Protein AF-A0A9P6IS48-F1 (afdb_monomer)

Mean predicted aligned error: 17.57 Å

Sequence (152 aa):
MSNDSGKPPSQAFRDSSTLKVTNIPAVTDPKTGNPIILWKHIQAAFEKAKAICNGDSLVPFMIDENLEEVTPLRIAYHPGVVLDVIMETISTREAVNLPLTPYSGNQELTDHDNPWNHIMATLAMTDNTIDQSLVMYTRNASGNSPSSSSMV

Foldseek 3Di:
DDPPPPDADWAWEAEPVPRDIDTFGWDQDPVPRATKAFVVSVCVVAVQFDFKAQVPHTFDWDADPVRHHDPPTIGHGDPPGYIYTDGDDPPPPPVPPPPPDPPDDDDDDDDDDDPPVVPVVPPPDDDDDDDDDDDDDDDD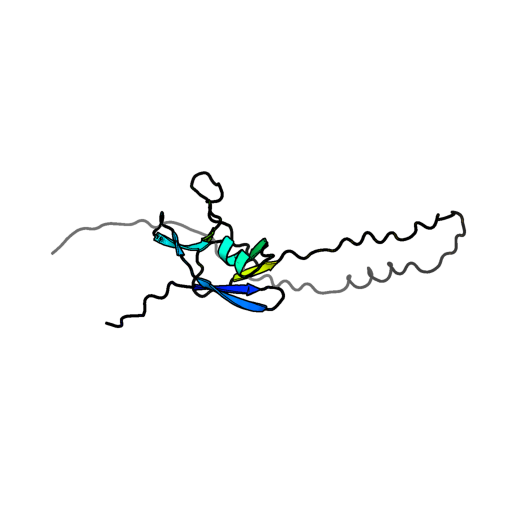DDDDDDDDDDDD

Nearest PDB structures (foldseek):
  8hrz-assembly1_M  TM=4.084E-01  e=4.634E+00  Homo sapiens
  6rqh-assembly1_N  TM=1.477E-01  e=9.021E+00  Saccharomyces cerevisiae

Organism: NCBI:txid1440133

Secondary structure (DSSP, 8-state):
------PPPEEEEEETTT--EEEEE-EE-TTT--EEEEHHHHHHHSTTEEEEEETTEE-PPPB-TTSPBPSSPEEE--TT-EEEEEE---------------------------GGGGSTTSSSS---------------------------

Radius of gyration: 30.66 Å; Cα contacts (8 Å, |Δi|>4): 157; chains: 1; bounding box: 86×50×75 Å

pLDDT: mean 74.91, std 24.35, range [32.81, 98.56]

Structure (mmCIF, N/CA/C/O backbone):
data_AF-A0A9P6IS48-F1
#
_entry.id   AF-A0A9P6IS48-F1
#
loop_
_atom_site.group_PDB
_atom_site.id
_atom_site.type_symbol
_atom_site.label_atom_id
_atom_site.label_alt_id
_atom_site.label_comp_id
_atom_site.label_asym_id
_atom_site.label_entity_id
_atom_site.label_seq_id
_atom_site.pdbx_PDB_ins_code
_atom_site.Cartn_x
_atom_site.Cartn_y
_atom_site.Cartn_z
_atom_site.occupancy
_atom_site.B_iso_or_equiv
_atom_site.auth_seq_id
_atom_site.auth_comp_id
_atom_site.auth_asym_id
_atom_site.auth_atom_id
_atom_site.pdbx_PDB_model_num
ATOM 1 N N . MET A 1 1 ? -12.684 -23.632 22.210 1.00 51.56 1 MET A N 1
ATOM 2 C CA . MET A 1 1 ? -12.731 -22.205 21.834 1.00 51.56 1 MET A CA 1
ATOM 3 C C . MET A 1 1 ? -11.295 -21.735 21.775 1.00 51.56 1 MET A C 1
ATOM 5 O O . MET A 1 1 ? -10.671 -21.594 22.817 1.00 51.56 1 MET A O 1
ATOM 9 N N . SER A 1 2 ? -10.720 -21.691 20.576 1.00 51.31 2 SER A N 1
ATOM 10 C CA . SER A 1 2 ? -9.305 -21.369 20.396 1.00 51.31 2 SER A CA 1
ATOM 11 C C . SER A 1 2 ? -9.102 -19.882 20.647 1.00 51.31 2 SER A C 1
ATOM 13 O O . SER A 1 2 ? -9.645 -19.056 19.919 1.00 51.31 2 SER A O 1
ATOM 15 N N . ASN A 1 3 ? -8.347 -19.562 21.695 1.00 47.16 3 ASN A N 1
ATOM 16 C CA . ASN A 1 3 ? -7.804 -18.231 21.923 1.00 47.16 3 ASN A CA 1
ATOM 17 C C . ASN A 1 3 ? -6.726 -17.999 20.864 1.00 47.16 3 ASN A C 1
ATOM 19 O O . ASN A 1 3 ? -5.548 -18.265 21.101 1.00 47.16 3 ASN A O 1
ATOM 23 N N . ASP A 1 4 ? -7.154 -17.592 19.672 1.00 63.34 4 ASP A N 1
ATOM 24 C CA . ASP A 1 4 ? -6.253 -17.085 18.650 1.00 63.34 4 ASP A CA 1
ATOM 25 C C . ASP A 1 4 ? -5.605 -15.824 19.224 1.00 63.34 4 ASP A C 1
ATOM 27 O O . ASP A 1 4 ? -6.277 -14.845 19.556 1.00 63.34 4 ASP A O 1
ATOM 31 N N . SER A 1 5 ? -4.307 -15.914 19.497 1.00 57.16 5 SER A N 1
ATOM 32 C CA . SER A 1 5 ? -3.507 -14.841 20.076 1.00 57.16 5 SER A CA 1
ATOM 33 C C . SER A 1 5 ? -3.707 -13.587 19.232 1.00 57.16 5 SER A C 1
ATOM 35 O O . SER A 1 5 ? -3.278 -13.589 18.081 1.00 57.16 5 SER A O 1
ATOM 37 N N . GLY A 1 6 ? -4.376 -12.571 19.797 1.00 75.19 6 GLY A N 1
ATOM 38 C CA . GLY A 1 6 ? -4.901 -11.360 19.147 1.00 75.19 6 GLY A CA 1
ATOM 39 C C . GLY A 1 6 ? -3.861 -10.474 18.465 1.00 75.19 6 GLY A C 1
ATOM 40 O O . GLY A 1 6 ? -3.682 -9.308 18.814 1.00 75.19 6 GLY A O 1
ATOM 41 N N . LYS A 1 7 ? -3.156 -11.031 17.487 1.00 78.31 7 LYS A N 1
ATOM 42 C CA . LYS A 1 7 ? -2.254 -10.317 16.610 1.00 78.31 7 LYS A CA 1
ATOM 43 C C . LYS A 1 7 ? -3.124 -9.530 15.632 1.00 78.31 7 LYS A C 1
ATOM 45 O O . LYS A 1 7 ? -4.008 -10.120 15.009 1.00 78.31 7 LYS A O 1
ATOM 50 N N . PRO A 1 8 ? -2.903 -8.215 15.488 1.00 84.69 8 PRO A N 1
ATOM 51 C CA . PRO A 1 8 ? -3.649 -7.442 14.512 1.00 84.69 8 PRO A CA 1
ATOM 52 C C . PRO A 1 8 ? -3.415 -8.016 13.105 1.00 84.69 8 PRO A C 1
ATOM 54 O O . PRO A 1 8 ? -2.310 -8.505 12.825 1.00 84.69 8 PRO A O 1
ATOM 57 N N . PRO A 1 9 ? -4.424 -7.958 12.217 1.00 94.38 9 PRO A N 1
ATOM 58 C CA . PRO A 1 9 ? -4.250 -8.373 10.833 1.00 94.38 9 PRO A CA 1
ATOM 59 C C . PRO A 1 9 ? -3.109 -7.583 10.184 1.00 94.38 9 PRO A C 1
ATOM 61 O O . PRO A 1 9 ? -2.825 -6.446 10.558 1.00 94.38 9 PRO A O 1
ATOM 64 N N . SER A 1 10 ? -2.437 -8.184 9.206 1.00 96.94 10 SER A N 1
ATOM 65 C CA . SER A 1 10 ? -1.352 -7.540 8.460 1.00 96.94 10 SER A CA 1
ATOM 66 C C . SER A 1 10 ? -1.599 -7.594 6.960 1.00 96.94 10 SER A C 1
ATOM 68 O O . SER A 1 10 ? -2.206 -8.542 6.459 1.00 96.94 10 SER A O 1
ATOM 70 N N . GLN A 1 11 ? -1.110 -6.579 6.252 1.00 98.12 11 GLN A N 1
ATOM 71 C CA . GLN A 1 11 ? -1.143 -6.469 4.797 1.00 98.12 11 GLN A CA 1
ATOM 72 C C . GLN A 1 11 ? 0.247 -6.730 4.228 1.00 98.12 11 GLN A C 1
ATOM 74 O O . GLN A 1 11 ? 1.225 -6.137 4.685 1.00 98.12 11 GLN A O 1
ATOM 79 N N . ALA A 1 12 ? 0.322 -7.584 3.212 1.00 98.38 12 ALA A N 1
ATOM 80 C CA . ALA A 1 12 ? 1.550 -7.813 2.469 1.00 98.38 12 ALA A CA 1
ATOM 81 C C . ALA A 1 12 ? 1.730 -6.737 1.391 1.00 98.38 12 ALA A C 1
ATOM 83 O O . ALA A 1 12 ? 0.814 -6.467 0.609 1.00 98.38 12 ALA A O 1
ATOM 84 N N . PHE A 1 13 ? 2.930 -6.168 1.339 1.00 98.50 13 PHE A N 1
ATOM 85 C CA . PHE A 1 13 ? 3.369 -5.217 0.325 1.00 98.50 13 PHE A CA 1
ATOM 86 C C . PHE A 1 13 ? 4.638 -5.726 -0.337 1.00 98.50 13 PHE A C 1
ATOM 88 O O . PHE A 1 13 ? 5.530 -6.212 0.355 1.00 98.50 13 PHE A O 1
ATOM 95 N N . ARG A 1 14 ? 4.741 -5.596 -1.654 1.00 98.50 14 ARG A N 1
ATOM 96 C CA . ARG A 1 14 ? 5.909 -5.983 -2.436 1.00 98.50 14 ARG A CA 1
ATOM 97 C C . ARG A 1 14 ? 6.573 -4.745 -3.014 1.00 98.50 14 ARG A C 1
ATOM 99 O O . ARG A 1 14 ? 5.918 -3.908 -3.622 1.00 98.50 14 ARG A O 1
ATOM 106 N N . ASP A 1 15 ? 7.880 -4.639 -2.837 1.00 96.56 15 ASP A N 1
ATOM 107 C CA . ASP A 1 15 ? 8.681 -3.671 -3.579 1.00 96.56 15 ASP A CA 1
ATOM 108 C C . ASP A 1 15 ? 8.717 -4.087 -5.056 1.00 96.56 15 ASP A C 1
ATOM 110 O O . ASP A 1 15 ? 9.219 -5.164 -5.383 1.00 96.56 15 ASP A O 1
ATOM 114 N N . SER A 1 16 ? 8.186 -3.246 -5.944 1.00 90.88 16 SER A N 1
ATOM 115 C CA . SER A 1 16 ? 8.133 -3.529 -7.386 1.00 90.88 16 SER A CA 1
ATOM 116 C C . SER A 1 16 ? 9.516 -3.687 -8.033 1.00 90.88 16 SER A C 1
ATOM 118 O O . SER A 1 16 ? 9.634 -4.350 -9.060 1.00 90.88 16 SER A O 1
ATOM 120 N N . SER A 1 17 ? 10.571 -3.131 -7.428 1.00 89.69 17 SER A N 1
ATOM 121 C CA . SER A 1 17 ? 11.942 -3.199 -7.941 1.00 89.69 17 SER A CA 1
ATOM 122 C C . SER A 1 17 ? 12.725 -4.410 -7.429 1.00 89.69 17 SER A C 1
ATOM 124 O O . SER A 1 17 ? 13.464 -5.033 -8.188 1.00 89.69 17 SER A O 1
ATOM 126 N N . THR A 1 18 ? 12.559 -4.771 -6.152 1.00 93.88 18 THR A N 1
ATOM 127 C CA . THR A 1 18 ? 13.323 -5.862 -5.514 1.00 93.88 18 THR A CA 1
ATOM 128 C C . THR A 1 18 ? 12.528 -7.153 -5.339 1.00 93.88 18 THR A C 1
ATOM 130 O O . THR A 1 18 ? 13.095 -8.175 -4.956 1.00 93.88 18 THR A O 1
ATOM 133 N N . LEU A 1 19 ? 11.214 -7.117 -5.579 1.00 94.06 19 LEU A N 1
ATOM 134 C CA . LEU A 1 19 ? 10.251 -8.194 -5.323 1.00 94.06 19 LEU A CA 1
ATOM 135 C C . LEU A 1 19 ? 10.187 -8.654 -3.856 1.00 94.06 19 LEU A C 1
ATOM 137 O O . LEU A 1 19 ? 9.515 -9.639 -3.537 1.00 94.06 19 LEU A O 1
ATOM 141 N N . LYS A 1 20 ? 10.842 -7.935 -2.937 1.00 97.12 20 LYS A N 1
ATOM 142 C CA . LYS A 1 20 ? 10.812 -8.234 -1.508 1.00 97.12 20 LYS A CA 1
ATOM 143 C C . LYS A 1 20 ? 9.434 -7.918 -0.939 1.00 97.12 20 LYS A C 1
ATOM 145 O O . LYS A 1 20 ? 8.920 -6.815 -1.117 1.00 97.12 20 LYS A O 1
ATOM 150 N N . VAL A 1 21 ? 8.875 -8.876 -0.201 1.00 98.12 21 VAL A N 1
ATOM 151 C CA . VAL A 1 21 ? 7.590 -8.724 0.487 1.00 98.12 21 VAL A CA 1
ATOM 152 C C . VAL A 1 21 ? 7.805 -8.318 1.947 1.00 98.12 21 VAL A C 1
ATOM 154 O O . VAL A 1 21 ? 8.558 -8.963 2.678 1.00 98.12 21 VAL A O 1
ATOM 157 N N . THR A 1 22 ? 7.102 -7.276 2.380 1.00 98.31 22 THR A N 1
ATOM 158 C CA . THR A 1 22 ? 7.066 -6.769 3.755 1.00 98.31 22 THR A CA 1
ATOM 159 C C . THR A 1 22 ? 5.624 -6.775 4.256 1.00 98.31 22 THR A C 1
ATOM 161 O O . THR A 1 22 ? 4.721 -6.288 3.579 1.00 98.31 22 THR A O 1
ATOM 164 N N . ASN A 1 23 ? 5.397 -7.313 5.456 1.00 98.19 23 ASN A N 1
ATOM 165 C CA . ASN A 1 23 ? 4.083 -7.293 6.097 1.00 98.19 23 ASN A CA 1
ATOM 166 C C . ASN A 1 23 ? 3.963 -6.078 7.017 1.00 98.19 23 ASN A C 1
ATOM 168 O O . ASN A 1 23 ? 4.758 -5.926 7.945 1.00 98.19 23 ASN A O 1
ATOM 172 N N . ILE A 1 24 ? 2.952 -5.246 6.785 1.00 98.12 24 ILE A N 1
ATOM 173 C CA . ILE A 1 24 ? 2.665 -4.058 7.592 1.00 98.12 24 ILE A CA 1
ATOM 174 C C . ILE A 1 24 ? 1.390 -4.308 8.407 1.00 98.12 24 ILE A C 1
ATOM 176 O O . ILE A 1 24 ? 0.382 -4.727 7.832 1.00 98.12 24 ILE A O 1
ATOM 180 N N . PRO A 1 25 ? 1.399 -4.074 9.733 1.00 97.50 25 PRO A N 1
ATOM 181 C CA . PRO A 1 25 ? 0.205 -4.218 10.559 1.00 97.50 25 PRO A CA 1
ATOM 182 C C . PRO A 1 25 ? -0.905 -3.259 10.127 1.00 97.50 25 PRO A C 1
ATOM 184 O O . PRO A 1 25 ? -0.666 -2.062 9.935 1.00 97.50 25 PRO A O 1
ATOM 187 N N . ALA A 1 26 ? -2.122 -3.783 10.033 1.00 97.56 26 ALA A N 1
ATOM 188 C CA . ALA A 1 26 ? -3.320 -2.977 9.925 1.00 97.56 26 ALA A CA 1
ATOM 189 C C . ALA A 1 26 ? -3.733 -2.445 11.295 1.00 97.56 26 ALA A C 1
ATOM 191 O O . ALA A 1 26 ? -3.515 -3.073 12.333 1.00 97.56 26 ALA A O 1
ATOM 192 N N . VAL A 1 27 ? -4.338 -1.264 11.278 1.00 96.81 27 VAL A N 1
ATOM 193 C CA . VAL A 1 27 ? -4.936 -0.633 12.453 1.00 96.81 27 VAL A CA 1
ATOM 194 C C . VAL A 1 27 ? -6.430 -0.485 12.220 1.00 96.81 27 VAL A C 1
ATOM 196 O O . VAL A 1 27 ? -6.874 -0.381 11.080 1.00 96.81 27 VAL A O 1
ATOM 199 N N . THR A 1 28 ? -7.218 -0.482 13.285 1.00 96.88 28 THR A N 1
ATOM 200 C CA . THR A 1 28 ? -8.658 -0.239 13.189 1.00 96.88 28 THR A CA 1
ATOM 201 C C . THR A 1 28 ? -8.911 1.255 13.003 1.00 96.88 28 THR A C 1
ATOM 203 O O . THR A 1 28 ? -8.445 2.059 13.813 1.00 96.88 28 THR A O 1
ATOM 206 N N . ASP A 1 29 ? -9.647 1.642 11.960 1.00 96.06 29 ASP A N 1
ATOM 207 C CA . ASP A 1 29 ? -10.116 3.019 11.811 1.00 96.06 29 ASP A CA 1
ATOM 208 C C . ASP A 1 29 ? -11.137 3.317 12.928 1.00 96.06 29 ASP A C 1
ATOM 210 O O . ASP A 1 29 ? -12.156 2.625 13.018 1.00 96.06 29 ASP A O 1
ATOM 214 N N . PRO A 1 30 ? -10.909 4.331 13.781 1.00 92.69 30 PRO A N 1
ATOM 215 C CA . PRO A 1 30 ? -11.798 4.629 14.902 1.00 92.69 30 PRO A CA 1
ATOM 216 C C . PRO A 1 30 ? -13.199 5.084 14.474 1.00 92.69 30 PRO A C 1
ATOM 218 O O . PRO A 1 30 ? -14.122 4.996 15.278 1.00 92.69 30 PRO A O 1
ATOM 221 N N . LYS A 1 31 ? -13.376 5.581 13.242 1.00 93.94 31 LYS A N 1
ATOM 222 C CA . LYS A 1 31 ? -14.684 6.029 12.744 1.00 93.94 31 LYS A CA 1
ATOM 223 C C . LYS A 1 31 ? -15.530 4.874 12.218 1.00 93.94 31 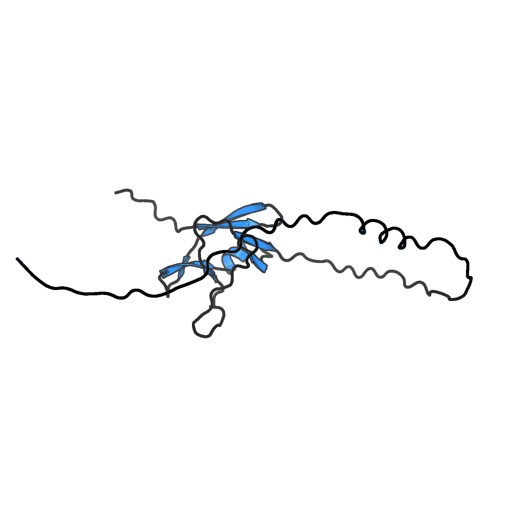LYS A C 1
ATOM 225 O O . LYS A 1 31 ? -16.732 4.847 12.451 1.00 93.94 31 LYS A O 1
ATOM 230 N N . THR A 1 32 ? -14.918 3.952 11.477 1.00 94.69 32 THR A N 1
ATOM 231 C CA . THR A 1 32 ? -15.655 2.907 10.742 1.00 94.69 32 THR A CA 1
ATOM 232 C C . THR A 1 32 ? -15.538 1.521 11.369 1.00 94.69 32 THR A C 1
ATOM 234 O O . THR A 1 32 ? -16.318 0.639 11.031 1.00 94.69 32 THR A O 1
ATOM 237 N N . GLY A 1 33 ? -14.560 1.303 12.253 1.00 95.62 33 GLY A N 1
ATOM 238 C CA . GLY A 1 33 ? -14.233 -0.019 12.789 1.00 95.62 33 GLY A CA 1
ATOM 239 C C . GLY A 1 33 ? -13.527 -0.940 11.787 1.00 95.62 33 GLY A C 1
ATOM 240 O O . GLY A 1 33 ? -13.172 -2.064 12.141 1.00 95.62 33 GLY A O 1
ATOM 241 N N . ASN A 1 34 ? -13.288 -0.483 10.554 1.00 96.19 34 ASN A N 1
ATOM 242 C CA . ASN A 1 34 ? -12.656 -1.286 9.514 1.00 96.19 34 ASN A CA 1
ATOM 243 C C . ASN A 1 34 ? -11.124 -1.262 9.633 1.00 96.19 34 ASN A C 1
ATOM 245 O O . ASN A 1 34 ? -10.552 -0.244 10.034 1.00 96.19 34 ASN A O 1
ATOM 249 N N . PRO A 1 35 ? -10.430 -2.351 9.260 1.00 97.50 35 PRO A N 1
ATOM 250 C CA . PRO A 1 35 ? -8.977 -2.355 9.180 1.00 97.50 35 PRO A CA 1
ATOM 251 C C . PRO A 1 35 ? -8.482 -1.454 8.039 1.00 97.50 35 PRO A C 1
ATOM 253 O O . PRO A 1 35 ? -8.996 -1.492 6.920 1.00 97.50 35 PRO A O 1
ATOM 256 N N . ILE A 1 36 ? -7.447 -0.670 8.325 1.00 98.25 36 ILE A N 1
ATOM 257 C CA . ILE A 1 36 ? -6.799 0.274 7.408 1.00 98.25 36 ILE A CA 1
ATOM 258 C C . ILE A 1 36 ? -5.276 0.159 7.512 1.00 98.25 36 ILE A C 1
ATOM 260 O O . ILE A 1 36 ? -4.736 -0.264 8.540 1.00 98.25 36 ILE A O 1
ATOM 264 N N . ILE A 1 37 ? -4.569 0.593 6.468 1.00 98.44 37 ILE A N 1
ATOM 265 C CA . ILE A 1 37 ? -3.110 0.745 6.490 1.00 98.44 37 ILE A CA 1
ATOM 266 C C . ILE A 1 37 ? -2.761 2.229 6.459 1.00 98.44 37 ILE A C 1
ATOM 268 O O . ILE A 1 37 ? -3.151 2.952 5.543 1.00 98.44 37 ILE A O 1
ATOM 272 N N . LEU A 1 38 ? -2.003 2.687 7.456 1.00 98.31 38 LEU A N 1
ATOM 273 C CA . LEU A 1 38 ? -1.522 4.066 7.499 1.00 98.31 38 LEU A CA 1
ATOM 274 C C . LEU A 1 38 ? -0.370 4.258 6.512 1.00 98.31 38 LEU A C 1
ATOM 276 O O . LEU A 1 38 ? 0.625 3.532 6.568 1.00 98.31 38 LEU A O 1
ATOM 280 N N . TRP A 1 39 ? -0.461 5.297 5.682 1.00 98.31 39 TRP A N 1
ATOM 281 C CA . TRP A 1 39 ? 0.556 5.613 4.679 1.00 98.31 39 TRP A CA 1
ATOM 282 C C . TRP A 1 39 ? 1.943 5.812 5.295 1.00 98.31 39 TRP A C 1
ATOM 284 O O . TRP A 1 39 ? 2.928 5.273 4.802 1.00 98.31 39 TRP A O 1
ATOM 294 N N . LYS A 1 40 ? 2.019 6.468 6.459 1.00 98.25 40 LYS A N 1
ATOM 295 C CA . LYS A 1 40 ? 3.281 6.657 7.193 1.00 98.25 40 LYS A CA 1
ATOM 296 C C . LYS A 1 40 ? 4.003 5.340 7.530 1.00 98.25 40 LYS A C 1
ATOM 298 O O . LYS A 1 40 ? 5.225 5.322 7.607 1.00 98.25 40 LYS A O 1
ATOM 303 N N . HIS A 1 41 ? 3.271 4.241 7.755 1.00 98.38 41 HIS A N 1
ATOM 304 C CA . HIS A 1 41 ? 3.884 2.934 8.029 1.00 98.38 41 HIS A CA 1
ATOM 305 C C . HIS A 1 41 ? 4.432 2.303 6.748 1.00 98.38 41 HIS A C 1
ATOM 307 O O . HIS A 1 41 ? 5.482 1.668 6.787 1.00 98.38 41 HIS A O 1
ATOM 313 N N . ILE A 1 42 ? 3.752 2.520 5.617 1.00 98.31 42 ILE A N 1
ATOM 314 C CA . ILE A 1 42 ? 4.263 2.150 4.295 1.00 98.31 42 ILE A CA 1
ATOM 315 C C . ILE A 1 42 ? 5.546 2.931 4.018 1.00 98.31 42 ILE A C 1
ATOM 317 O O . ILE A 1 42 ? 6.568 2.313 3.754 1.00 98.31 42 ILE A O 1
ATOM 321 N N . GLN A 1 43 ? 5.547 4.254 4.179 1.00 97.88 43 GLN A N 1
ATOM 322 C CA . GLN A 1 43 ? 6.746 5.072 3.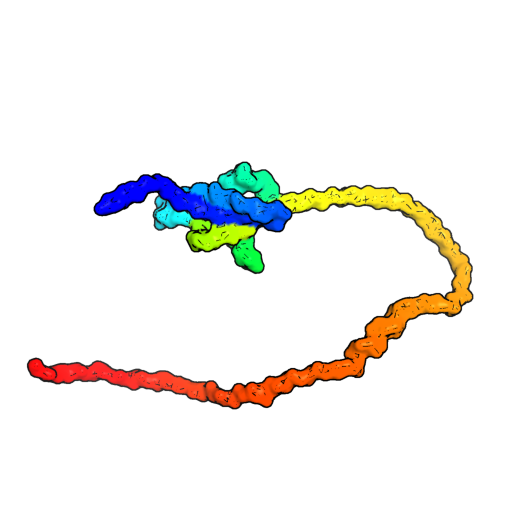964 1.00 97.88 43 GLN A CA 1
ATOM 323 C C . GLN A 1 43 ? 7.911 4.686 4.889 1.00 97.88 43 GLN A C 1
ATOM 325 O O . GLN A 1 43 ? 9.059 4.697 4.465 1.00 97.88 43 GLN A O 1
ATOM 330 N N . ALA A 1 44 ? 7.637 4.283 6.134 1.00 97.88 44 ALA A N 1
ATOM 331 C CA . ALA A 1 44 ? 8.677 3.789 7.038 1.00 97.88 44 ALA A CA 1
ATOM 332 C C . ALA A 1 44 ? 9.301 2.458 6.571 1.00 97.88 44 ALA A C 1
ATOM 334 O O . ALA A 1 44 ? 10.483 2.217 6.806 1.00 97.88 44 ALA A O 1
ATOM 335 N N . ALA A 1 45 ? 8.521 1.591 5.920 1.00 97.81 45 ALA A N 1
ATOM 336 C CA . ALA A 1 45 ? 9.005 0.333 5.348 1.00 97.81 45 ALA A CA 1
ATOM 337 C C . ALA A 1 45 ? 9.621 0.506 3.947 1.00 97.81 45 ALA A C 1
ATOM 339 O O . ALA A 1 45 ? 10.449 -0.303 3.527 1.00 97.81 45 ALA A O 1
ATOM 340 N N . PHE A 1 46 ? 9.210 1.554 3.236 1.00 96.94 46 PHE A N 1
ATOM 341 C CA . PHE A 1 46 ? 9.536 1.848 1.850 1.00 96.94 46 PHE A CA 1
ATOM 342 C C . PHE A 1 46 ? 9.804 3.357 1.726 1.00 96.94 46 PHE A C 1
ATOM 344 O O . PHE A 1 46 ? 8.916 4.128 1.372 1.00 96.94 46 PHE A O 1
ATOM 351 N N . GLU A 1 47 ? 11.037 3.781 2.022 1.00 94.00 47 GLU A N 1
ATOM 352 C CA . GLU A 1 47 ? 11.422 5.199 2.196 1.00 94.00 47 GLU A CA 1
ATOM 353 C C . GLU A 1 47 ? 11.010 6.117 1.032 1.00 94.00 47 GLU A C 1
ATOM 355 O O . GLU A 1 47 ? 10.705 7.290 1.229 1.00 94.00 47 GLU A O 1
ATOM 360 N N . LYS A 1 48 ? 10.962 5.573 -0.187 1.00 94.62 48 LYS A N 1
ATOM 361 C CA . LYS A 1 48 ? 10.630 6.303 -1.418 1.00 94.62 48 LYS A CA 1
ATOM 362 C C . LYS A 1 48 ? 9.271 5.918 -1.993 1.00 94.62 48 LYS A C 1
ATOM 364 O O . LYS A 1 48 ? 9.047 6.097 -3.187 1.00 94.62 48 LYS A O 1
ATOM 369 N N . ALA A 1 49 ? 8.381 5.348 -1.182 1.00 96.94 49 ALA A N 1
ATOM 370 C CA . ALA A 1 49 ? 7.050 4.976 -1.634 1.00 96.94 49 ALA A CA 1
ATOM 371 C C . ALA A 1 49 ? 6.292 6.208 -2.131 1.00 96.94 49 ALA A C 1
ATOM 373 O O . ALA A 1 49 ? 6.183 7.216 -1.430 1.00 96.94 49 ALA A O 1
ATOM 374 N N . LYS A 1 50 ? 5.751 6.096 -3.343 1.00 96.31 50 LYS A N 1
ATOM 375 C CA . LYS A 1 50 ? 4.994 7.154 -4.013 1.00 96.31 50 LYS A CA 1
ATOM 376 C C . LYS A 1 50 ? 3.541 6.764 -4.246 1.00 96.31 50 LYS A C 1
ATOM 378 O O . LYS A 1 50 ? 2.661 7.608 -4.143 1.00 96.31 50 LYS A O 1
ATOM 383 N N . ALA A 1 51 ? 3.300 5.497 -4.568 1.00 97.12 51 ALA A N 1
ATOM 384 C CA . ALA A 1 51 ? 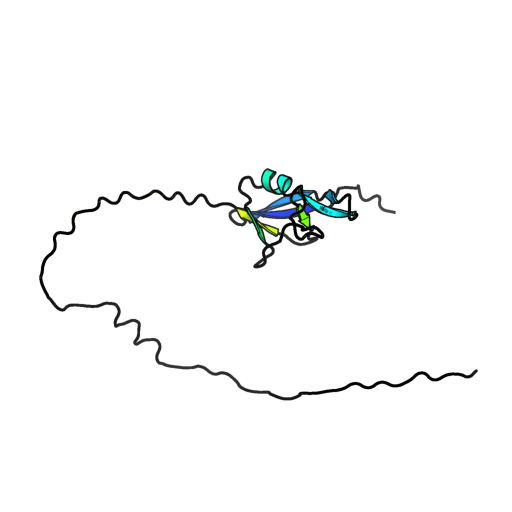1.975 4.976 -4.875 1.00 97.12 51 ALA A CA 1
ATOM 385 C C . ALA A 1 51 ? 1.887 3.477 -4.574 1.00 97.12 51 ALA A C 1
ATOM 387 O O . ALA A 1 51 ? 2.911 2.801 -4.450 1.00 97.12 51 ALA A O 1
ATOM 388 N N . ILE A 1 52 ? 0.657 2.971 -4.484 1.00 98.25 52 ILE A N 1
ATOM 389 C CA . ILE A 1 52 ? 0.348 1.551 -4.311 1.00 98.25 52 ILE A CA 1
ATOM 390 C C . ILE A 1 52 ? -0.492 1.072 -5.487 1.00 98.25 52 ILE A C 1
ATOM 392 O O . ILE A 1 52 ? -1.446 1.746 -5.872 1.00 98.25 52 ILE A O 1
ATOM 396 N N . CYS A 1 53 ? -0.182 -0.112 -6.000 1.00 98.06 53 CYS A N 1
ATOM 397 C CA . CYS A 1 53 ? -0.959 -0.783 -7.030 1.00 98.06 53 CYS A CA 1
ATOM 398 C C . CYS A 1 53 ? -1.417 -2.172 -6.582 1.00 98.06 53 CYS A C 1
ATOM 400 O O . CYS A 1 53 ? -0.793 -2.834 -5.753 1.00 98.06 53 CYS A O 1
ATOM 402 N N . ASN A 1 54 ? -2.514 -2.623 -7.174 1.00 97.69 54 ASN A N 1
ATOM 403 C CA . ASN A 1 54 ? -2.984 -3.996 -7.141 1.00 97.69 54 ASN A CA 1
ATOM 404 C C . ASN A 1 54 ? -3.043 -4.497 -8.589 1.00 97.69 54 ASN A C 1
ATOM 406 O O . ASN A 1 54 ? -4.015 -4.230 -9.300 1.00 97.69 54 ASN A O 1
ATOM 410 N N . GLY A 1 55 ? -1.963 -5.137 -9.047 1.00 95.62 55 GLY A N 1
ATOM 411 C CA . GLY A 1 55 ? -1.759 -5.402 -10.472 1.00 95.62 55 GLY A CA 1
ATOM 412 C C . GLY A 1 55 ? -1.712 -4.091 -11.261 1.00 95.62 55 GLY A C 1
ATOM 413 O O . GLY A 1 55 ? -0.943 -3.193 -10.924 1.00 95.62 55 GLY A O 1
ATOM 414 N N . ASP A 1 56 ? -2.587 -3.958 -12.256 1.00 95.88 56 ASP A N 1
ATOM 415 C CA . ASP A 1 56 ? -2.639 -2.788 -13.145 1.00 95.88 56 ASP A CA 1
ATOM 416 C C . ASP A 1 56 ? -3.476 -1.620 -12.591 1.00 95.88 56 ASP A C 1
ATOM 418 O O . ASP A 1 56 ? -3.623 -0.586 -13.241 1.00 95.88 56 ASP A O 1
ATOM 422 N N . SER A 1 57 ? -4.064 -1.771 -11.400 1.00 97.69 57 SER A N 1
ATOM 423 C CA . SER A 1 57 ? -4.942 -0.761 -10.798 1.00 97.69 57 SER A CA 1
ATOM 424 C C . SER A 1 57 ? -4.256 -0.012 -9.661 1.00 97.69 57 SER A C 1
ATOM 426 O O . SER A 1 57 ? -3.743 -0.629 -8.728 1.00 97.69 57 SER A O 1
ATOM 428 N N . LEU A 1 58 ? -4.308 1.321 -9.696 1.00 98.06 58 LEU A N 1
ATOM 429 C CA . LEU A 1 58 ? -3.877 2.166 -8.582 1.00 98.06 58 LEU A CA 1
ATOM 430 C C . LEU A 1 58 ? -4.819 1.972 -7.384 1.00 98.06 58 LEU A C 1
ATOM 432 O O . LEU A 1 58 ? -6.040 2.001 -7.540 1.00 98.06 58 LEU A O 1
ATOM 436 N N . VAL A 1 59 ? -4.260 1.811 -6.186 1.00 98.31 59 VAL A N 1
ATOM 437 C CA . VAL A 1 59 ? -5.025 1.794 -4.934 1.00 98.31 59 VAL A CA 1
ATOM 438 C C . VAL A 1 59 ? -5.153 3.234 -4.430 1.00 98.31 59 VAL A C 1
ATOM 440 O O . VAL A 1 59 ? -4.139 3.827 -4.052 1.00 98.31 59 VAL A O 1
ATOM 443 N N . PRO A 1 60 ? -6.363 3.821 -4.425 1.00 98.00 60 PRO A N 1
ATOM 444 C CA . PRO A 1 60 ? -6.550 5.200 -3.995 1.00 98.00 60 PRO A CA 1
ATOM 445 C C . PRO A 1 60 ? -6.400 5.340 -2.476 1.00 98.00 60 PRO A C 1
ATOM 447 O O . PRO A 1 60 ? -6.685 4.410 -1.712 1.00 98.00 60 PRO A O 1
ATOM 450 N N . PHE A 1 61 ? -6.010 6.535 -2.028 1.00 98.56 61 PHE A N 1
ATOM 451 C CA . PHE A 1 61 ? -6.183 6.911 -0.629 1.00 98.56 61 PHE A CA 1
ATOM 452 C C . PHE A 1 61 ? -7.670 6.992 -0.287 1.00 98.56 61 PHE A C 1
ATOM 454 O O . PHE A 1 61 ? -8.513 7.289 -1.135 1.00 98.56 61 PHE A O 1
ATOM 461 N N . MET A 1 62 ? -8.000 6.696 0.969 1.00 98.00 62 MET A N 1
ATOM 462 C CA . MET A 1 62 ? -9.363 6.875 1.450 1.00 98.00 62 MET A CA 1
ATOM 463 C C . MET A 1 62 ? -9.733 8.357 1.374 1.00 98.00 62 MET A C 1
ATOM 465 O O . MET A 1 62 ? -8.959 9.213 1.808 1.00 98.00 62 MET A O 1
ATOM 469 N N . ILE A 1 63 ? -10.934 8.624 0.871 1.00 97.88 63 ILE A N 1
ATOM 470 C CA . ILE A 1 63 ? -11.542 9.953 0.813 1.00 97.88 63 ILE A CA 1
ATOM 471 C C . ILE A 1 63 ? -12.726 10.029 1.777 1.00 97.88 63 ILE A C 1
ATOM 473 O O . ILE A 1 63 ? -13.337 9.004 2.097 1.00 97.88 63 ILE A O 1
ATOM 477 N N . ASP A 1 64 ? -13.023 11.224 2.273 1.00 96.62 64 ASP A N 1
ATOM 478 C CA . ASP A 1 64 ? -14.200 11.474 3.100 1.00 96.62 64 ASP A CA 1
ATOM 479 C C . ASP A 1 64 ? -15.439 11.859 2.269 1.00 96.62 64 ASP A C 1
ATOM 481 O O . ASP A 1 64 ? -15.454 11.806 1.038 1.00 96.62 64 ASP A O 1
ATOM 485 N N . GLU A 1 65 ? -16.512 12.225 2.968 1.00 97.00 65 GLU A N 1
ATOM 486 C CA . GLU A 1 65 ? -17.779 12.680 2.384 1.00 97.00 65 GLU A CA 1
ATOM 487 C C . GLU A 1 65 ? -17.668 13.983 1.577 1.00 97.00 65 GLU A C 1
ATOM 489 O O . GLU A 1 65 ? -18.542 14.263 0.758 1.00 97.00 65 GLU A O 1
ATOM 494 N N . ASN A 1 66 ? -16.589 14.748 1.762 1.00 97.69 66 ASN A N 1
ATOM 495 C CA . ASN A 1 66 ? -16.301 15.971 1.018 1.00 97.69 66 ASN A CA 1
ATOM 496 C C . ASN A 1 66 ? -15.394 15.716 -0.196 1.00 97.69 66 ASN A C 1
ATOM 498 O O . ASN A 1 66 ? -15.009 16.672 -0.863 1.00 97.69 66 ASN A O 1
ATOM 502 N N . LEU A 1 67 ? -15.085 14.448 -0.504 1.00 96.56 67 LEU A N 1
ATOM 503 C CA . LEU A 1 67 ? -14.142 14.030 -1.549 1.00 96.56 67 LEU A CA 1
ATOM 504 C C . LEU A 1 67 ? -12.691 14.462 -1.284 1.00 96.56 67 LEU A C 1
ATOM 506 O O . LEU A 1 67 ? -11.884 14.508 -2.210 1.00 96.56 67 LEU A O 1
ATOM 510 N N . GLU A 1 68 ? -12.349 14.725 -0.024 1.00 97.50 68 GLU A N 1
ATOM 511 C CA . GLU A 1 68 ? -10.998 15.093 0.392 1.00 97.50 68 GLU A CA 1
ATOM 512 C C . GLU A 1 68 ? -10.260 13.878 0.966 1.00 97.50 68 GLU A C 1
ATOM 514 O O . GLU A 1 68 ? -10.860 12.989 1.580 1.00 97.50 68 GLU A O 1
ATOM 519 N N . GLU A 1 69 ? -8.938 13.825 0.789 1.00 97.94 69 GLU A N 1
ATOM 520 C CA . GLU A 1 69 ? -8.121 12.747 1.351 1.00 97.94 69 GLU A CA 1
ATOM 521 C C . GLU A 1 69 ? -8.162 12.772 2.882 1.00 97.94 69 GLU A C 1
ATOM 523 O O . GLU A 1 69 ? -7.887 13.786 3.535 1.00 97.94 69 GLU A O 1
ATOM 528 N N . VAL A 1 70 ? -8.462 11.623 3.495 1.00 97.12 70 VAL A N 1
ATOM 529 C CA . VAL A 1 70 ? -8.593 11.595 4.950 1.00 97.12 70 VAL A CA 1
ATOM 530 C C . VAL A 1 70 ? -7.225 11.704 5.616 1.00 97.12 70 VAL A C 1
ATOM 532 O O . VAL A 1 70 ? -6.330 10.898 5.374 1.00 97.12 70 VAL A O 1
ATOM 535 N N . THR A 1 71 ? -7.086 12.647 6.548 1.00 96.12 71 THR A N 1
ATOM 536 C CA . THR A 1 71 ? -5.877 12.801 7.368 1.00 96.12 71 THR A CA 1
ATOM 537 C C . THR A 1 71 ? -5.978 11.969 8.662 1.00 96.12 71 THR A C 1
ATOM 539 O O . THR A 1 71 ? -7.015 11.998 9.332 1.00 96.12 71 THR A O 1
ATOM 542 N N . PRO A 1 72 ? -4.943 11.195 9.052 1.00 97.06 72 PRO A N 1
ATOM 543 C CA . PRO A 1 72 ? -3.721 10.911 8.293 1.00 97.06 72 PRO A CA 1
ATOM 544 C C . PRO A 1 72 ? -3.987 10.007 7.080 1.00 97.06 72 PRO A C 1
ATOM 546 O O . PRO A 1 72 ? -4.854 9.130 7.161 1.00 97.06 72 PRO A O 1
ATOM 549 N N . LEU A 1 73 ? -3.188 10.188 6.016 1.00 98.25 73 LEU A N 1
ATOM 550 C CA . LEU A 1 73 ? -3.281 9.405 4.780 1.00 98.25 73 LEU A CA 1
ATOM 551 C C . LEU A 1 73 ? -3.264 7.907 5.064 1.00 98.25 73 LEU A C 1
ATOM 553 O O . LEU A 1 73 ? -2.454 7.396 5.853 1.00 98.25 73 LEU A O 1
ATOM 557 N N . ARG A 1 74 ? -4.179 7.204 4.408 1.00 98.25 74 ARG A N 1
ATOM 558 C CA . ARG A 1 74 ? -4.430 5.787 4.631 1.00 98.25 74 ARG A CA 1
ATOM 559 C C . ARG A 1 74 ? -5.128 5.153 3.443 1.00 98.25 74 ARG A C 1
ATOM 561 O O . ARG A 1 74 ? -5.836 5.829 2.701 1.00 98.25 74 ARG A O 1
ATOM 568 N N . ILE A 1 75 ? -4.936 3.850 3.308 1.00 98.56 75 ILE A N 1
ATOM 569 C CA . ILE A 1 75 ? -5.620 3.014 2.321 1.00 98.56 75 ILE A CA 1
ATOM 570 C C . ILE A 1 75 ? -6.460 1.955 3.035 1.00 98.56 75 ILE A C 1
ATOM 572 O O . ILE A 1 75 ? -6.197 1.608 4.195 1.00 98.56 75 ILE A O 1
ATOM 576 N N . ALA A 1 76 ? -7.456 1.426 2.329 1.00 98.12 76 ALA A N 1
ATOM 577 C CA . ALA A 1 76 ? -8.226 0.284 2.799 1.00 98.12 76 ALA A CA 1
ATOM 578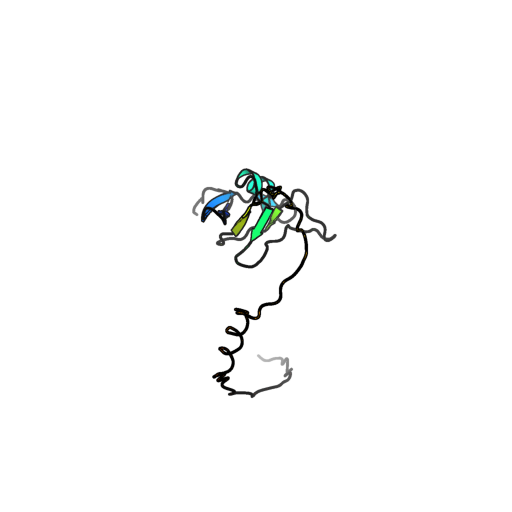 C C . ALA A 1 76 ? -7.331 -0.960 2.950 1.00 98.12 76 ALA A C 1
ATOM 580 O O . ALA A 1 76 ? -6.322 -1.115 2.263 1.00 98.12 76 ALA A O 1
ATOM 581 N N . TYR A 1 77 ? -7.693 -1.853 3.868 1.00 98.25 77 TYR A N 1
ATOM 582 C CA . TYR A 1 77 ? -7.061 -3.164 3.983 1.00 98.25 77 TYR A CA 1
ATOM 583 C C . TYR A 1 77 ? -7.559 -4.117 2.881 1.00 98.25 77 TYR A C 1
ATOM 585 O O . TYR A 1 77 ? -8.761 -4.207 2.636 1.00 98.25 77 TYR A O 1
ATOM 593 N N . HIS A 1 78 ? -6.645 -4.859 2.249 1.00 97.94 78 HIS A N 1
ATOM 594 C CA . HIS A 1 78 ? -6.908 -5.793 1.149 1.00 97.94 78 HIS A CA 1
ATOM 595 C C . HIS A 1 78 ? -6.485 -7.226 1.543 1.00 97.94 78 HIS A C 1
ATOM 597 O O . HIS A 1 78 ? -5.374 -7.668 1.217 1.00 97.94 78 HIS A O 1
ATOM 603 N N . PRO A 1 79 ? -7.345 -7.973 2.264 1.00 96.44 79 PRO A N 1
ATOM 604 C CA . PRO A 1 79 ? -7.002 -9.292 2.790 1.00 96.44 79 PRO A CA 1
ATOM 605 C C . PRO A 1 79 ? -6.642 -10.283 1.679 1.00 96.44 79 PRO A C 1
ATOM 607 O O . PRO A 1 79 ? -7.326 -10.373 0.663 1.00 96.44 79 PRO A O 1
ATOM 610 N N . GLY A 1 80 ? -5.575 -11.057 1.894 1.00 96.56 80 GLY A N 1
ATOM 611 C CA . GLY A 1 80 ? -5.137 -12.112 0.970 1.00 96.56 80 GLY A CA 1
ATOM 612 C C . GLY A 1 80 ? -4.455 -11.622 -0.312 1.00 96.56 80 GLY A C 1
ATOM 613 O O . GLY A 1 80 ? -4.060 -12.446 -1.131 1.00 96.56 80 GLY A O 1
ATOM 614 N N . VAL A 1 81 ? -4.284 -10.309 -0.483 1.00 97.75 81 VAL A N 1
ATOM 615 C CA . VAL A 1 81 ? -3.634 -9.705 -1.654 1.00 97.75 81 VAL A CA 1
ATOM 616 C C . VAL A 1 81 ? -2.237 -9.208 -1.280 1.00 97.75 81 VAL A C 1
ATOM 618 O O . VAL A 1 81 ? -2.010 -8.752 -0.161 1.00 97.75 81 VAL A O 1
ATOM 621 N N . VAL A 1 82 ? -1.288 -9.282 -2.214 1.00 98.38 82 VAL A N 1
ATOM 622 C CA . VAL A 1 82 ? 0.009 -8.602 -2.097 1.00 98.38 82 VAL A CA 1
ATOM 623 C C . VAL A 1 82 ? -0.053 -7.345 -2.953 1.00 98.38 82 VAL A C 1
ATOM 625 O O . VAL A 1 82 ? -0.239 -7.447 -4.161 1.00 98.38 82 VAL A O 1
ATOM 628 N N . LEU A 1 83 ? 0.076 -6.178 -2.328 1.00 98.56 83 LEU A N 1
ATOM 629 C CA . LEU A 1 83 ? 0.029 -4.895 -3.029 1.00 98.56 83 LEU A CA 1
ATOM 630 C C . LEU A 1 83 ? 1.432 -4.474 -3.464 1.00 98.56 83 LEU A C 1
ATOM 632 O O . LEU A 1 83 ? 2.379 -4.603 -2.692 1.00 98.56 83 LEU A O 1
ATOM 636 N N . ASP A 1 84 ? 1.573 -3.945 -4.671 1.00 98.38 84 ASP A N 1
ATOM 637 C CA . ASP A 1 84 ? 2.850 -3.468 -5.193 1.00 98.38 84 ASP A CA 1
ATOM 638 C C . ASP A 1 84 ? 3.092 -2.012 -4.791 1.00 98.38 84 ASP A C 1
ATOM 640 O O . ASP A 1 84 ? 2.220 -1.155 -4.926 1.00 98.38 84 ASP A O 1
ATOM 644 N N . VAL A 1 85 ? 4.294 -1.722 -4.297 1.00 98.12 85 VAL A N 1
ATOM 645 C CA . VAL A 1 85 ? 4.734 -0.372 -3.942 1.00 98.12 85 VAL A CA 1
ATOM 646 C C . VAL A 1 85 ? 5.534 0.200 -5.103 1.00 98.12 85 VAL A C 1
ATOM 648 O O . VAL A 1 85 ? 6.574 -0.344 -5.489 1.00 98.12 85 VAL A O 1
ATOM 651 N N . ILE A 1 86 ? 5.060 1.317 -5.648 1.00 95.81 86 ILE A N 1
ATOM 652 C CA . ILE A 1 86 ? 5.793 2.100 -6.640 1.00 95.81 86 ILE A CA 1
ATOM 653 C C . ILE A 1 86 ? 6.707 3.063 -5.891 1.00 95.81 86 ILE A C 1
ATOM 655 O O . ILE A 1 86 ? 6.245 3.923 -5.134 1.00 95.81 86 ILE A O 1
ATOM 659 N N . ME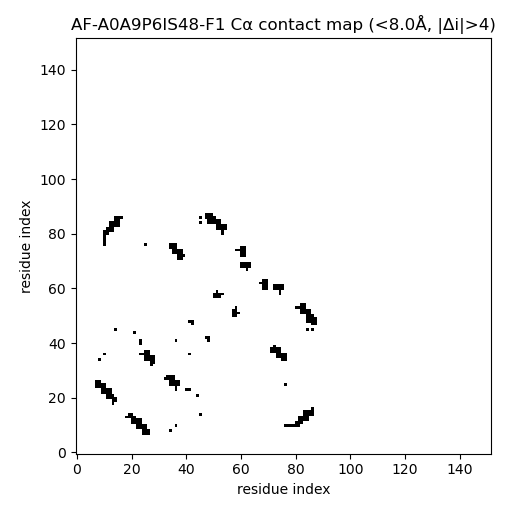T A 1 87 ? 8.007 2.918 -6.127 1.00 94.81 87 MET A N 1
ATOM 660 C CA . MET A 1 87 ? 9.041 3.766 -5.545 1.00 94.81 87 MET A CA 1
ATOM 661 C C . MET A 1 87 ? 9.371 4.929 -6.482 1.00 94.81 87 MET A C 1
ATOM 663 O O . MET A 1 87 ? 9.349 4.789 -7.705 1.00 94.81 87 MET A O 1
ATOM 667 N N . GLU A 1 88 ? 9.712 6.085 -5.921 1.00 91.81 88 GLU A N 1
ATOM 668 C CA . GLU A 1 88 ? 10.254 7.194 -6.694 1.00 91.81 88 GLU A CA 1
ATOM 669 C C . GLU A 1 88 ? 11.638 6.826 -7.250 1.00 91.81 88 GLU A C 1
ATOM 671 O O . GLU A 1 88 ? 12.617 6.669 -6.515 1.00 91.81 88 GLU A O 1
ATOM 676 N N . THR A 1 89 ? 11.727 6.690 -8.573 1.00 84.25 89 THR A N 1
ATOM 677 C CA . THR A 1 89 ? 13.007 6.563 -9.267 1.00 84.25 89 THR A CA 1
ATOM 678 C C . THR A 1 89 ? 13.635 7.942 -9.375 1.00 84.25 89 THR A C 1
ATOM 680 O O . THR A 1 89 ? 13.085 8.824 -10.042 1.00 84.25 89 THR A O 1
ATOM 683 N N . ILE A 1 90 ? 14.804 8.129 -8.767 1.00 77.75 90 ILE A N 1
ATOM 684 C CA . ILE A 1 90 ? 15.610 9.324 -9.008 1.00 77.75 90 ILE A CA 1
ATOM 685 C C . ILE A 1 90 ? 16.094 9.231 -10.456 1.00 77.75 90 ILE A C 1
ATOM 687 O O . ILE A 1 90 ? 17.059 8.537 -10.761 1.00 77.75 90 ILE A O 1
ATOM 691 N N . SER A 1 91 ? 15.386 9.876 -11.380 1.00 64.81 91 SER A N 1
ATOM 692 C CA . SER A 1 91 ? 15.940 10.126 -12.703 1.00 64.81 91 SER A CA 1
ATOM 693 C C . SER A 1 91 ? 16.970 11.222 -12.511 1.00 64.81 91 SER A C 1
ATOM 695 O O . SER A 1 91 ? 16.615 12.401 -12.481 1.00 64.81 91 SER A O 1
ATOM 697 N N . THR A 1 92 ? 18.233 10.847 -12.314 1.00 59.62 92 THR A N 1
ATOM 698 C CA . THR A 1 92 ? 19.336 11.797 -12.416 1.00 59.62 92 THR A CA 1
ATOM 699 C C . THR A 1 92 ? 19.297 12.326 -13.844 1.00 59.62 92 THR A C 1
ATOM 701 O O . THR A 1 92 ? 19.833 11.720 -14.766 1.00 59.62 92 THR A O 1
ATOM 704 N N . ARG A 1 93 ? 18.593 13.441 -14.059 1.00 57.38 93 ARG A N 1
ATOM 705 C CA . ARG A 1 93 ? 18.798 14.289 -15.226 1.00 57.38 93 ARG A CA 1
ATOM 706 C C . ARG A 1 93 ? 20.183 14.894 -15.047 1.00 57.38 93 ARG A C 1
ATOM 708 O O . ARG A 1 93 ? 20.313 16.059 -14.683 1.00 57.38 93 ARG A O 1
ATOM 715 N N . GLU A 1 94 ? 21.220 14.090 -15.258 1.00 57.28 94 GLU A N 1
ATOM 716 C CA . GLU A 1 94 ? 22.485 14.634 -15.709 1.00 57.28 94 GLU A CA 1
ATOM 717 C C . GLU A 1 94 ? 22.139 15.319 -17.023 1.00 57.28 94 GLU A C 1
ATOM 719 O O . GLU A 1 94 ? 21.908 14.683 -18.052 1.00 57.28 94 GLU A O 1
ATOM 724 N N . ALA A 1 95 ? 21.975 16.638 -16.952 1.00 59.28 95 ALA A N 1
ATOM 725 C CA . ALA A 1 95 ? 22.108 17.481 -18.111 1.00 59.28 95 ALA A CA 1
ATOM 726 C C . ALA A 1 95 ? 23.506 17.180 -18.643 1.00 59.28 95 ALA A C 1
ATOM 728 O O . ALA A 1 95 ? 24.500 17.719 -18.157 1.00 59.28 95 ALA A O 1
ATOM 729 N N . VAL A 1 96 ? 23.583 16.241 -19.585 1.00 54.62 96 VAL A N 1
ATOM 730 C CA . VAL A 1 96 ? 24.760 16.073 -20.410 1.00 54.62 96 VAL A CA 1
ATOM 731 C C . VAL A 1 96 ? 24.887 17.423 -21.096 1.00 54.62 96 VAL A C 1
ATOM 733 O O . VAL A 1 96 ? 24.151 17.732 -22.032 1.00 54.62 96 VAL A O 1
ATOM 736 N N . ASN A 1 97 ? 25.767 18.273 -20.569 1.00 56.22 97 ASN A N 1
ATOM 737 C CA . ASN A 1 97 ? 26.363 19.362 -21.319 1.00 56.22 97 ASN A CA 1
ATOM 738 C C . ASN A 1 97 ? 27.148 18.689 -22.449 1.00 56.22 97 ASN A C 1
ATOM 740 O O . ASN A 1 97 ? 28.368 18.562 -22.389 1.00 56.22 97 ASN A O 1
ATOM 744 N N . LEU A 1 98 ? 26.434 18.169 -23.451 1.00 60.75 98 LEU A N 1
ATOM 745 C CA . LEU A 1 98 ? 27.032 17.841 -24.724 1.00 60.75 98 LEU A CA 1
ATOM 746 C C . LEU A 1 98 ? 27.567 19.176 -25.246 1.00 60.75 98 LEU A C 1
ATOM 748 O O . LEU A 1 98 ? 26.794 20.138 -25.316 1.00 60.75 98 LEU A O 1
ATOM 752 N N . PRO A 1 99 ? 28.870 19.286 -25.545 1.00 56.91 99 PRO A N 1
ATOM 753 C CA . PRO A 1 99 ? 29.396 20.495 -26.144 1.00 56.91 99 PRO A CA 1
ATOM 754 C C . PRO A 1 99 ? 28.610 20.743 -27.430 1.00 56.91 99 PRO A C 1
ATOM 756 O O . PRO A 1 99 ? 28.641 19.930 -28.353 1.00 56.91 99 PRO A O 1
ATOM 759 N N . LEU A 1 100 ? 27.870 21.852 -27.468 1.00 51.09 100 LEU A N 1
ATOM 760 C CA . LEU A 1 100 ? 27.282 22.380 -28.689 1.00 51.09 100 LEU A CA 1
ATOM 761 C C . LEU A 1 100 ? 28.448 22.721 -29.619 1.00 51.09 100 LEU A C 1
ATOM 763 O O . LEU A 1 100 ? 29.011 23.812 -29.555 1.00 51.09 100 LEU A O 1
ATOM 767 N N . THR A 1 101 ? 28.864 21.771 -30.453 1.00 60.28 101 THR A N 1
ATOM 768 C CA . THR A 1 101 ? 29.754 22.081 -31.565 1.00 60.28 101 THR A CA 1
ATOM 769 C C . THR A 1 101 ? 28.975 22.993 -32.510 1.00 60.28 101 THR A C 1
ATOM 771 O O . THR A 1 101 ? 27.871 22.613 -32.916 1.00 60.28 101 THR A O 1
ATOM 774 N N . PRO A 1 102 ? 29.488 24.180 -32.869 1.00 47.84 102 PRO A N 1
ATOM 775 C CA . PRO A 1 102 ? 28.835 25.022 -33.856 1.00 47.84 102 PRO A CA 1
ATOM 776 C C . PRO A 1 102 ? 28.818 24.275 -35.192 1.00 47.84 102 PRO A C 1
ATOM 778 O O . PRO A 1 102 ? 29.854 24.055 -35.817 1.00 47.84 102 PRO A O 1
ATOM 781 N N . TYR A 1 103 ? 27.624 23.850 -35.600 1.00 43.81 103 TYR A N 1
ATOM 782 C CA . TYR A 1 103 ? 27.367 23.276 -36.911 1.00 43.81 103 TYR A CA 1
ATOM 783 C C . TYR A 1 103 ? 27.569 24.389 -37.948 1.00 43.81 103 TYR A C 1
ATOM 785 O O . TYR A 1 103 ? 26.744 25.294 -38.082 1.00 43.81 103 TYR A O 1
ATOM 793 N N . SER A 1 104 ? 28.720 24.370 -38.619 1.00 54.34 104 SER A N 1
ATOM 794 C CA . SER A 1 104 ? 29.030 25.251 -39.742 1.00 54.34 104 SER A CA 1
ATOM 795 C C . SER A 1 104 ? 28.386 24.654 -40.990 1.00 54.34 104 SER A C 1
ATOM 797 O O . SER A 1 104 ? 28.814 23.614 -41.486 1.00 54.34 104 SER A O 1
ATOM 799 N N . GLY A 1 105 ? 27.300 25.270 -41.453 1.00 47.16 105 GLY A N 1
ATOM 800 C CA . GLY A 1 105 ? 26.688 24.907 -42.723 1.00 47.16 105 GLY A CA 1
ATOM 801 C C . GLY A 1 105 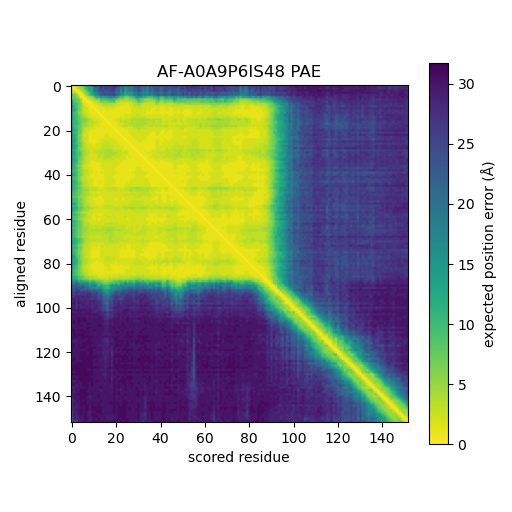? 27.627 25.227 -43.885 1.00 47.16 105 GLY A C 1
ATOM 802 O O . GLY A 1 105 ? 28.158 26.334 -43.960 1.00 47.16 105 GLY A O 1
ATOM 803 N N . ASN A 1 106 ? 27.791 24.291 -44.823 1.00 43.28 106 ASN A N 1
ATOM 804 C CA . ASN A 1 106 ? 27.057 24.302 -46.096 1.00 43.28 106 ASN A CA 1
ATOM 805 C C . ASN A 1 106 ? 27.646 23.298 -47.108 1.00 43.28 106 ASN A C 1
ATOM 807 O O . ASN A 1 106 ? 28.834 23.346 -47.398 1.00 43.28 106 ASN A O 1
ATOM 811 N N . GLN A 1 107 ? 26.727 22.528 -47.711 1.00 47.41 107 GLN A N 1
ATOM 812 C CA . GLN A 1 107 ? 26.763 21.871 -49.032 1.00 47.41 107 GLN A CA 1
ATOM 813 C C . GLN A 1 107 ? 27.672 20.645 -49.226 1.00 47.41 107 GLN A C 1
ATOM 815 O O . GLN A 1 107 ? 28.886 20.755 -49.189 1.00 47.41 107 GLN A O 1
ATOM 820 N N . GLU A 1 108 ? 27.067 19.498 -49.565 1.00 41.94 108 GLU A N 1
ATOM 821 C CA . GLU A 1 108 ? 27.065 18.992 -50.950 1.00 41.94 108 GLU A CA 1
ATOM 822 C C . GLU A 1 108 ? 26.015 17.873 -51.114 1.00 41.94 108 GLU A C 1
ATOM 824 O O . GLU A 1 108 ? 25.910 16.968 -50.288 1.00 41.94 108 GLU A O 1
ATOM 829 N N . LEU A 1 109 ? 25.194 17.975 -52.164 1.00 52.69 109 LEU A N 1
ATOM 830 C CA . LEU A 1 109 ? 24.285 16.923 -52.610 1.00 52.69 109 LEU A CA 1
ATOM 831 C C . LEU A 1 109 ? 25.097 15.720 -53.090 1.00 52.69 109 LEU A C 1
ATOM 833 O O . LEU A 1 109 ? 25.765 15.823 -54.113 1.00 52.69 109 LEU A O 1
ATOM 837 N N . THR A 1 110 ? 24.932 14.565 -52.455 1.00 45.88 110 THR A N 1
ATOM 838 C CA . THR A 1 110 ? 24.980 13.286 -53.171 1.00 45.88 110 THR A CA 1
ATOM 839 C C . THR A 1 110 ? 23.901 12.363 -52.619 1.00 45.88 110 THR A C 1
ATOM 841 O O . THR A 1 110 ? 23.857 12.055 -51.431 1.00 45.88 110 THR A O 1
ATOM 844 N N . ASP A 1 111 ? 22.986 11.988 -53.514 1.00 51.06 111 ASP A N 1
ATOM 845 C CA . ASP A 1 111 ? 22.175 10.777 -53.442 1.00 51.06 111 ASP A CA 1
ATOM 846 C C . ASP A 1 111 ? 23.018 9.616 -52.910 1.00 51.06 111 ASP A C 1
ATOM 848 O O . ASP A 1 111 ? 23.941 9.195 -53.599 1.00 51.06 111 ASP A O 1
ATOM 852 N N . HIS A 1 112 ? 22.713 9.103 -51.719 1.00 55.47 112 HIS A N 1
ATOM 853 C CA . HIS A 1 112 ? 22.885 7.689 -51.389 1.00 55.47 112 HIS A CA 1
ATOM 854 C C . HIS A 1 112 ? 22.211 7.367 -50.043 1.00 55.47 112 HIS A C 1
ATOM 856 O O . HIS A 1 112 ? 22.525 7.940 -49.003 1.00 55.47 112 HIS A O 1
ATOM 862 N N . ASP A 1 113 ? 21.269 6.425 -50.115 1.00 52.31 113 ASP A N 1
ATOM 863 C CA . ASP A 1 113 ? 20.794 5.552 -49.037 1.00 52.31 113 ASP A CA 1
ATOM 864 C C . ASP A 1 113 ? 20.021 6.191 -47.874 1.00 52.31 113 ASP A C 1
ATOM 866 O O . ASP A 1 113 ? 20.522 6.412 -46.774 1.00 52.31 113 ASP A O 1
ATOM 870 N N . ASN A 1 114 ? 18.713 6.371 -48.094 1.00 50.47 114 ASN A N 1
ATOM 871 C CA . ASN A 1 114 ? 17.739 6.540 -47.019 1.00 50.47 114 ASN A CA 1
ATOM 872 C C . ASN A 1 114 ? 17.330 5.155 -46.455 1.00 50.47 114 ASN A C 1
ATOM 874 O O . ASN A 1 114 ? 16.588 4.427 -47.124 1.00 50.47 114 ASN A O 1
ATOM 878 N N . PRO A 1 115 ? 17.747 4.772 -45.231 1.00 49.28 115 PRO A N 1
ATOM 879 C CA . PRO A 1 115 ? 17.460 3.455 -44.649 1.00 49.28 115 PRO A CA 1
ATOM 880 C C . PRO A 1 115 ? 15.995 3.270 -44.215 1.00 49.28 115 PRO A C 1
ATOM 882 O O . PRO A 1 115 ? 15.608 2.185 -43.785 1.00 49.28 115 PRO A O 1
ATOM 885 N N . TRP A 1 116 ? 15.152 4.298 -44.341 1.00 49.03 116 TRP A N 1
ATOM 886 C CA . TRP A 1 116 ? 13.751 4.244 -43.913 1.00 49.03 116 TRP A CA 1
ATOM 887 C C . TRP A 1 116 ? 12.780 3.679 -44.956 1.00 49.03 116 TRP A C 1
ATOM 889 O O . TRP A 1 116 ? 11.663 3.305 -44.601 1.00 49.03 116 TRP A O 1
ATOM 899 N N . ASN A 1 117 ? 13.197 3.520 -46.217 1.00 48.97 117 ASN A N 1
ATOM 900 C CA . ASN A 1 117 ? 12.316 2.983 -47.263 1.00 48.97 117 ASN A CA 1
ATOM 901 C C . ASN A 1 117 ? 12.158 1.449 -47.233 1.00 48.97 117 ASN A C 1
ATOM 903 O O . ASN A 1 117 ? 11.259 0.927 -47.888 1.00 48.97 117 ASN A O 1
ATOM 907 N N . HIS A 1 118 ? 12.951 0.716 -46.442 1.00 43.38 118 HIS A N 1
ATOM 908 C CA . HIS A 1 118 ? 12.828 -0.746 -46.337 1.00 43.38 118 HIS A CA 1
ATOM 909 C C . HIS A 1 118 ? 11.802 -1.238 -45.302 1.00 43.38 118 HIS A C 1
ATOM 911 O O . HIS A 1 118 ? 11.416 -2.404 -45.351 1.00 43.38 118 HIS A O 1
ATOM 917 N N . ILE A 1 119 ? 11.325 -0.390 -44.383 1.00 46.09 119 ILE A N 1
ATOM 918 C CA . ILE A 1 119 ? 10.443 -0.845 -43.288 1.00 46.09 119 ILE A CA 1
ATOM 919 C C . ILE A 1 119 ? 8.954 -0.796 -43.677 1.00 46.09 119 ILE A C 1
ATOM 921 O O . ILE A 1 119 ? 8.154 -1.559 -43.141 1.00 46.09 119 ILE A O 1
ATOM 925 N N . MET A 1 120 ? 8.567 0.011 -44.670 1.00 45.75 120 MET A N 1
ATOM 926 C CA . MET A 1 120 ? 7.161 0.113 -45.100 1.00 45.75 120 MET A CA 1
ATOM 927 C C . MET A 1 120 ? 6.750 -0.903 -46.181 1.00 45.75 120 MET A C 1
ATOM 929 O O . MET A 1 120 ? 5.567 -1.005 -46.494 1.00 45.75 120 MET A O 1
ATOM 933 N N . ALA A 1 121 ? 7.683 -1.696 -46.720 1.00 44.81 121 ALA A N 1
ATOM 934 C CA . ALA A 1 121 ? 7.383 -2.731 -47.718 1.00 44.81 121 ALA A CA 1
ATOM 935 C C . ALA A 1 121 ? 7.066 -4.121 -47.116 1.00 44.81 121 ALA A C 1
ATOM 937 O O . ALA A 1 121 ? 6.652 -5.014 -47.849 1.00 44.81 121 ALA A O 1
ATOM 938 N N . THR A 1 122 ? 7.209 -4.313 -45.796 1.00 43.81 122 THR A N 1
ATOM 939 C CA . THR A 1 122 ? 7.106 -5.642 -45.144 1.00 43.81 122 THR A CA 1
ATOM 940 C C . THR A 1 122 ? 5.785 -5.874 -44.388 1.00 43.81 122 THR A C 1
ATOM 942 O O . THR A 1 122 ? 5.592 -6.936 -43.810 1.00 43.81 122 THR A O 1
ATOM 945 N N . LEU A 1 123 ? 4.836 -4.927 -44.398 1.00 48.28 123 LEU A N 1
ATOM 946 C CA . LEU A 1 123 ? 3.544 -5.060 -43.686 1.00 48.28 123 LEU A CA 1
ATOM 947 C C . LEU A 1 123 ? 2.311 -5.181 -44.600 1.00 48.28 123 LEU A C 1
ATOM 949 O O . LEU A 1 123 ? 1.183 -5.138 -44.120 1.00 48.28 123 LEU A O 1
ATOM 953 N N . ALA A 1 124 ? 2.501 -5.367 -45.908 1.00 51.16 124 ALA A N 1
ATOM 954 C CA . ALA A 1 124 ? 1.404 -5.415 -46.880 1.00 51.16 124 ALA A CA 1
ATOM 955 C C . ALA A 1 124 ? 0.987 -6.833 -47.330 1.00 51.16 124 ALA A C 1
ATOM 957 O O . ALA A 1 124 ? 0.291 -6.961 -48.335 1.00 51.16 124 ALA A O 1
ATOM 958 N N . MET A 1 125 ? 1.368 -7.903 -46.620 1.00 42.94 125 MET A N 1
ATOM 959 C CA . MET A 1 125 ? 0.942 -9.267 -46.969 1.00 42.94 125 MET A CA 1
ATOM 960 C C . MET A 1 125 ? 0.486 -10.076 -45.740 1.00 42.94 125 MET A C 1
ATOM 962 O O . MET A 1 125 ? 1.314 -10.633 -45.031 1.00 42.94 125 MET A O 1
ATOM 966 N N . THR A 1 126 ? -0.849 -10.136 -45.575 1.00 43.25 126 THR A N 1
ATOM 967 C CA . THR A 1 126 ? -1.694 -11.297 -45.173 1.00 43.25 126 THR A CA 1
ATOM 968 C C . THR A 1 126 ? -1.452 -11.944 -43.791 1.00 43.25 126 THR A C 1
ATOM 970 O O . THR A 1 126 ? -0.340 -12.332 -43.479 1.00 43.25 126 THR A O 1
ATOM 973 N N . ASP A 1 127 ? -2.429 -12.193 -42.916 1.00 39.50 127 ASP A N 1
ATOM 974 C CA . ASP A 1 127 ? -3.858 -12.428 -43.124 1.00 39.50 127 ASP A CA 1
ATOM 975 C C . ASP A 1 127 ? -4.628 -12.181 -41.810 1.00 39.50 127 ASP A C 1
ATOM 977 O O . ASP A 1 127 ? -4.197 -12.579 -40.726 1.00 39.50 127 ASP A O 1
ATOM 981 N N . ASN A 1 128 ? -5.761 -11.494 -41.923 1.00 45.50 128 ASN A N 1
ATOM 982 C CA . ASN A 1 128 ? -6.684 -11.169 -40.845 1.00 45.50 128 ASN A CA 1
ATOM 983 C C . ASN A 1 128 ? -7.895 -12.091 -40.997 1.00 45.50 128 ASN A C 1
ATOM 985 O O . ASN A 1 128 ? -8.851 -11.751 -41.692 1.00 45.50 128 ASN A O 1
ATOM 989 N N . THR A 1 129 ? -7.859 -13.263 -40.366 1.00 40.31 129 THR A N 1
ATOM 990 C CA . THR A 1 129 ? -9.026 -14.147 -40.295 1.00 40.31 129 THR A CA 1
ATOM 991 C C . THR A 1 129 ? -9.801 -13.849 -39.014 1.00 40.31 129 THR A C 1
ATOM 993 O O . THR A 1 129 ? -9.581 -14.456 -37.969 1.00 40.31 129 THR A O 1
ATOM 996 N N . ILE A 1 130 ? -10.707 -12.874 -39.098 1.00 46.22 130 ILE A N 1
ATOM 997 C CA . ILE A 1 130 ? -11.789 -12.699 -38.126 1.00 46.22 130 ILE A CA 1
ATOM 998 C C . ILE A 1 130 ? -12.869 -13.719 -38.486 1.00 46.22 130 ILE A C 1
ATOM 1000 O O . ILE A 1 130 ? -13.550 -13.566 -39.501 1.00 46.22 130 ILE A O 1
ATOM 1004 N N . ASP A 1 131 ? -13.032 -14.749 -37.658 1.00 40.34 131 ASP A N 1
ATOM 1005 C CA . ASP A 1 131 ? -14.220 -15.600 -37.694 1.00 40.34 131 ASP A CA 1
ATOM 1006 C C . ASP A 1 131 ? -15.414 -14.789 -37.167 1.00 40.34 131 ASP A C 1
ATOM 1008 O O . ASP A 1 131 ? -15.491 -14.427 -35.989 1.00 40.34 131 ASP A O 1
ATOM 1012 N N . GLN A 1 132 ? -16.313 -14.435 -38.086 1.00 40.72 132 GLN A N 1
ATOM 1013 C CA . GLN A 1 132 ? -17.649 -13.941 -37.787 1.00 40.72 132 GLN A CA 1
ATOM 1014 C C . GLN A 1 132 ? -18.634 -15.114 -37.785 1.00 40.72 132 GLN A C 1
ATOM 1016 O O . GLN A 1 132 ? -19.274 -15.419 -38.789 1.00 40.72 132 GLN A O 1
ATOM 1021 N N . SER A 1 133 ? -18.830 -15.704 -36.614 1.00 42.12 133 SER A N 1
ATOM 1022 C CA . SER A 1 133 ? -20.046 -16.421 -36.229 1.00 42.12 133 SER A CA 1
ATOM 1023 C C . SER A 1 133 ? -20.132 -16.298 -34.700 1.00 42.12 133 SER A C 1
ATOM 1025 O O . SER A 1 133 ? -19.187 -16.596 -33.991 1.00 42.12 133 SER A O 1
ATOM 1027 N N . LEU A 1 134 ? -21.151 -15.731 -34.060 1.00 39.94 134 LEU A N 1
ATOM 1028 C CA . LEU A 1 134 ? -22.575 -15.871 -34.278 1.00 39.94 134 LEU A CA 1
ATOM 1029 C C . LEU A 1 134 ? -23.277 -14.709 -33.546 1.00 39.94 134 LEU A C 1
ATOM 1031 O O . LEU A 1 134 ? -23.212 -14.584 -32.325 1.00 39.94 134 LEU A O 1
ATOM 1035 N N . VAL A 1 135 ? -23.953 -13.854 -34.309 1.00 45.50 135 VAL A N 1
ATOM 1036 C CA . VAL A 1 135 ? -25.069 -13.034 -33.816 1.00 45.50 135 VAL A CA 1
ATOM 1037 C C . VAL A 1 135 ? -26.229 -13.977 -33.466 1.00 45.50 135 VAL A C 1
ATOM 1039 O O . VAL A 1 135 ? -26.387 -14.983 -34.152 1.00 45.50 135 VAL A O 1
ATOM 1042 N N . MET A 1 136 ? -27.055 -13.581 -32.484 1.00 36.03 136 MET A N 1
ATOM 1043 C CA . MET A 1 136 ? -28.395 -14.079 -32.072 1.00 36.03 136 MET A CA 1
ATOM 1044 C C . MET A 1 136 ? -28.337 -14.631 -30.629 1.00 36.03 136 MET A C 1
ATOM 1046 O O . MET A 1 136 ? -27.658 -15.611 -30.369 1.00 36.03 136 MET A O 1
ATOM 1050 N N . TYR A 1 137 ? -28.981 -14.059 -29.607 1.00 32.81 137 TYR A N 1
ATOM 1051 C CA . TYR A 1 137 ? -30.312 -13.459 -29.584 1.00 32.81 137 TYR A CA 1
ATOM 1052 C C . TYR A 1 137 ? -30.414 -12.242 -28.653 1.00 32.81 137 TYR A C 1
ATOM 1054 O O . TYR A 1 137 ? -29.892 -12.201 -27.542 1.00 32.81 137 TYR A O 1
ATOM 1062 N N . THR A 1 138 ? -31.161 -11.262 -29.145 1.00 39.31 138 THR A N 1
ATOM 1063 C CA . THR A 1 138 ? -31.728 -10.113 -28.449 1.00 39.31 138 THR A CA 1
ATOM 1064 C C . THR A 1 13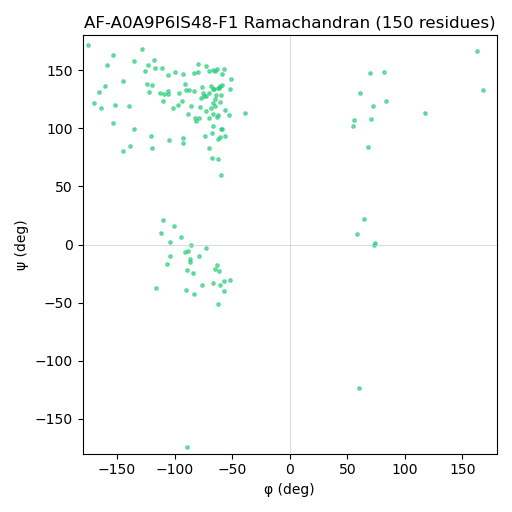8 ? -33.004 -10.482 -27.683 1.00 39.31 138 THR A C 1
ATOM 1066 O O . THR A 1 138 ? -33.762 -11.327 -28.149 1.00 39.31 138 THR A O 1
ATOM 1069 N N . ARG A 1 139 ? -33.297 -9.677 -26.638 1.00 36.53 139 ARG A N 1
ATOM 1070 C CA . ARG A 1 139 ? -34.641 -9.305 -26.118 1.00 36.53 139 ARG A CA 1
ATOM 1071 C C . ARG A 1 139 ? -35.443 -10.428 -25.421 1.00 36.53 139 ARG A C 1
ATOM 1073 O O . ARG A 1 139 ? -35.398 -11.571 -25.826 1.00 36.53 139 ARG A O 1
ATOM 1080 N N . ASN A 1 140 ? -36.280 -10.201 -24.410 1.00 37.25 140 ASN A N 1
ATOM 1081 C CA . ASN A 1 140 ? -36.770 -9.018 -23.697 1.00 37.25 140 ASN A CA 1
ATOM 1082 C C . ASN A 1 140 ? -37.652 -9.499 -22.524 1.00 37.25 140 ASN A C 1
ATOM 1084 O O . ASN A 1 140 ? -38.100 -10.639 -22.536 1.00 37.25 140 ASN A O 1
ATOM 1088 N N . ALA A 1 141 ? -38.030 -8.544 -21.663 1.00 38.91 141 ALA A N 1
ATOM 1089 C CA . ALA A 1 141 ? -39.321 -8.465 -20.959 1.00 38.91 141 ALA A CA 1
ATOM 1090 C C . ALA A 1 141 ? -39.569 -9.509 -19.852 1.00 38.91 141 ALA A C 1
ATOM 1092 O O . ALA A 1 141 ? -39.724 -10.699 -20.077 1.00 38.91 141 ALA A O 1
ATOM 1093 N N . SER A 1 142 ? -39.545 -9.080 -18.591 1.00 47.88 142 SER A N 1
ATOM 1094 C CA . SER A 1 142 ? -40.736 -8.597 -17.870 1.00 47.88 142 SER A CA 1
ATOM 1095 C C . SER A 1 142 ? -41.884 -9.611 -17.865 1.00 47.88 142 SER A C 1
ATOM 1097 O O . SER A 1 142 ? -42.657 -9.714 -18.815 1.00 47.88 142 SER A O 1
ATOM 1099 N N . GLY A 1 143 ? -42.022 -10.293 -16.734 1.00 40.09 143 GLY A N 1
ATOM 1100 C CA . GLY A 1 143 ? -43.138 -11.168 -16.413 1.00 40.09 143 GLY A CA 1
ATOM 1101 C C . GLY A 1 143 ? -43.439 -11.066 -14.927 1.00 40.09 143 GLY A C 1
ATOM 1102 O O . GLY A 1 143 ? -42.996 -11.888 -14.136 1.00 40.09 143 GLY A O 1
ATOM 1103 N N . ASN A 1 144 ? -44.165 -10.011 -14.561 1.00 41.91 144 ASN A N 1
ATOM 1104 C CA . ASN A 1 144 ? -45.002 -9.983 -13.367 1.00 41.91 144 ASN A CA 1
ATOM 1105 C C . ASN A 1 144 ? -45.916 -11.219 -13.369 1.00 41.91 144 ASN A C 1
ATOM 1107 O O . ASN A 1 144 ? -46.447 -11.529 -14.437 1.00 41.91 144 ASN A O 1
ATOM 1111 N N . SER A 1 145 ? -46.169 -11.832 -12.205 1.00 49.62 145 SER A N 1
ATOM 1112 C CA . SER A 1 145 ? -47.490 -12.284 -11.688 1.00 49.62 145 SER A CA 1
ATOM 1113 C C . SER A 1 145 ? -47.299 -13.312 -10.544 1.00 49.62 145 SER A C 1
ATOM 1115 O O . SER A 1 145 ? -46.206 -13.846 -10.387 1.00 49.62 145 SER A O 1
ATOM 1117 N N . PRO A 1 146 ? -48.330 -13.652 -9.750 1.00 47.38 146 PRO A N 1
ATOM 1118 C CA . PRO A 1 146 ? -48.954 -12.804 -8.740 1.00 47.38 146 PRO A CA 1
ATOM 1119 C C . PRO A 1 146 ? -49.053 -13.516 -7.372 1.00 47.38 146 PRO A C 1
ATOM 1121 O O . PRO A 1 146 ? -48.922 -14.732 -7.247 1.00 47.38 146 PRO A O 1
ATOM 1124 N N . SER A 1 147 ? -49.381 -12.746 -6.338 1.00 48.28 147 SER A N 1
ATOM 1125 C CA . SER A 1 147 ? -49.913 -13.260 -5.076 1.00 48.28 147 SER A CA 1
ATOM 1126 C C . SER A 1 147 ? -51.213 -14.051 -5.286 1.00 48.28 147 SER A C 1
ATOM 1128 O O . SER A 1 147 ? -52.118 -13.602 -5.989 1.00 48.28 147 SER A O 1
ATOM 1130 N N . SER A 1 148 ? -51.344 -15.191 -4.612 1.00 50.34 148 SER A N 1
ATOM 1131 C CA . SER A 1 148 ? -52.607 -15.858 -4.244 1.00 50.34 148 SER A CA 1
ATOM 1132 C C . SER A 1 148 ? -52.297 -16.680 -2.983 1.00 50.34 148 SER A C 1
ATOM 1134 O O . SER A 1 148 ? -51.404 -17.514 -3.014 1.00 50.34 148 SER A O 1
ATOM 1136 N N . SER A 1 149 ? -52.708 -16.258 -1.786 1.00 51.72 149 SER A N 1
ATOM 1137 C CA . SER A 1 149 ? -54.015 -16.490 -1.144 1.00 51.72 149 SER A CA 1
ATOM 1138 C C . SER A 1 149 ? -54.436 -17.964 -1.004 1.00 51.72 149 SER A C 1
ATOM 1140 O O . SER A 1 149 ? -54.944 -18.546 -1.951 1.00 51.72 149 SER A O 1
ATOM 1142 N N . SER A 1 150 ? -54.376 -18.428 0.254 1.00 50.59 150 SER A N 1
ATOM 1143 C CA . SER A 1 150 ? -55.389 -19.211 0.996 1.00 50.59 150 SER A CA 1
ATOM 1144 C C . SER A 1 150 ? -55.531 -20.739 0.831 1.00 50.59 150 SER A C 1
ATOM 1146 O O . SER A 1 150 ? -55.432 -21.279 -0.264 1.00 50.59 150 SER A O 1
ATOM 1148 N N . MET A 1 151 ? -55.945 -21.335 1.968 1.00 48.78 151 MET A N 1
ATOM 1149 C CA . MET A 1 151 ? -56.486 -22.682 2.259 1.00 48.78 151 MET A CA 1
ATOM 1150 C C . MET A 1 151 ? -55.433 -23.786 2.459 1.00 48.78 151 MET A C 1
ATOM 1152 O O . MET A 1 151 ? -54.610 -24.005 1.583 1.00 48.78 151 MET A O 1
ATOM 1156 N N . VAL A 1 152 ? -55.375 -24.534 3.569 1.00 55.50 152 VAL A N 1
ATOM 1157 C CA . VAL A 1 152 ? -56.279 -24.818 4.711 1.00 55.50 152 VAL A CA 1
ATOM 1158 C C . VAL A 1 152 ? -55.433 -25.259 5.906 1.00 55.50 152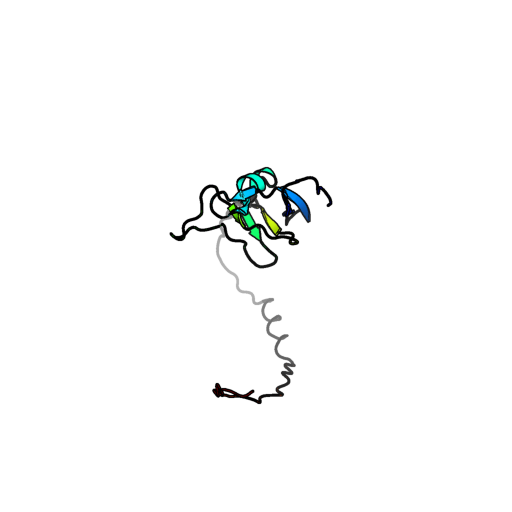 VAL A C 1
ATOM 1160 O O . VAL A 1 152 ? -54.345 -25.827 5.663 1.00 55.50 152 VAL A O 1
#

Solvent-accessible surface area (backbone atoms only — not comparable to full-atom values): 10511 Å² total; per-residue (Å²): 133,84,82,72,77,88,66,69,60,64,42,41,34,25,36,71,86,77,68,50,74,47,75,45,70,38,45,68,37,91,90,77,68,45,57,24,36,52,43,70,59,50,33,73,77,33,83,47,58,73,47,42,23,55,83,96,40,76,56,65,66,42,58,48,98,84,74,43,76,38,84,77,55,29,30,76,61,58,86,100,46,70,32,35,36,42,61,66,75,83,74,79,76,71,76,74,80,66,80,82,70,83,82,78,86,79,89,80,94,69,95,77,84,74,84,72,71,70,67,76,74,77,77,83,74,87,84,86,85,77,84,89,78,79,89,85,84,80,88,80,81,90,77,91,84,79,93,77,86,86,88,133